Protein AF-A0ABD3VGM1-F1 (afdb_monomer_lite)

Sequence (141 aa):
MVEKQFGLLCHTLGSITRKTARLRDKGDLLSKQLLKYCESETISHSSKVGVVHFAESIAAIQDYRQAEVQRLDAKVVTPLSTYGSKCKEIKNGIKNEMKALSKERKMAGKLDKVRQKTPGDARLIVSLILIYILLICVLTC

Radius of gyration: 39.01 Å; chains: 1; bounding box: 58×53×114 Å

Structure (mmCIF, N/CA/C/O backbone):
data_AF-A0ABD3VGM1-F1
#
_entry.id   AF-A0ABD3VGM1-F1
#
loop_
_atom_site.group_PDB
_atom_site.id
_atom_site.type_symbol
_atom_site.label_atom_id
_atom_site.label_alt_id
_atom_site.label_comp_id
_atom_site.label_asym_id
_atom_site.label_entity_id
_atom_site.label_seq_id
_atom_site.pdbx_PDB_ins_code
_atom_site.Cartn_x
_atom_site.Cartn_y
_atom_site.Cartn_z
_atom_site.occupancy
_atom_site.B_iso_or_equiv
_atom_site.auth_seq_id
_atom_site.auth_comp_id
_atom_site.auth_asym_id
_atom_site.auth_atom_id
_atom_site.pdbx_PDB_model_num
ATOM 1 N N . MET A 1 1 ? -10.617 13.227 19.697 1.00 66.38 1 MET A N 1
ATOM 2 C CA . MET A 1 1 ? -9.662 14.071 18.942 1.00 66.38 1 MET A CA 1
ATOM 3 C C . MET A 1 1 ? -8.627 13.212 18.222 1.00 66.38 1 MET A C 1
ATOM 5 O O . MET A 1 1 ? -8.513 13.342 17.013 1.00 66.38 1 MET A O 1
ATOM 9 N N . VAL A 1 2 ? -7.980 12.270 18.920 1.00 82.81 2 VAL A N 1
ATOM 10 C CA . VAL A 1 2 ? -6.980 11.343 18.349 1.00 82.81 2 VAL A CA 1
ATOM 11 C C . VAL A 1 2 ? -7.529 10.477 17.204 1.00 82.81 2 VAL A C 1
ATOM 13 O O . VAL A 1 2 ? -6.966 10.499 16.118 1.00 82.81 2 VAL A O 1
ATOM 16 N N . GLU A 1 3 ? -8.673 9.804 17.382 1.00 82.38 3 GLU A N 1
ATOM 17 C CA . GLU A 1 3 ? -9.267 8.944 16.334 1.00 82.38 3 GLU A CA 1
ATOM 18 C C . GLU A 1 3 ? -9.557 9.696 15.022 1.00 82.38 3 GLU A C 1
ATOM 20 O O . GLU A 1 3 ? -9.313 9.177 13.935 1.00 82.38 3 GLU A O 1
ATOM 25 N N . LYS A 1 4 ? -10.027 10.949 15.114 1.00 86.50 4 LYS A N 1
ATOM 26 C CA . LYS A 1 4 ? -10.280 11.794 13.935 1.00 86.50 4 LYS A CA 1
ATOM 27 C C . LYS A 1 4 ? -8.982 12.153 13.206 1.00 86.50 4 LYS A C 1
ATOM 29 O O . LYS A 1 4 ? -8.952 12.106 11.981 1.00 86.50 4 LYS A O 1
ATOM 34 N N . GLN A 1 5 ? -7.920 12.476 13.948 1.00 90.00 5 GLN A N 1
ATOM 35 C CA . GLN A 1 5 ? -6.612 12.778 13.359 1.00 90.00 5 GLN A CA 1
ATOM 36 C C . GLN A 1 5 ? -5.996 11.548 12.687 1.00 90.00 5 GLN A C 1
ATOM 38 O O . GLN A 1 5 ? -5.508 11.637 11.566 1.00 90.00 5 GLN A O 1
ATOM 43 N N . PHE A 1 6 ? -6.102 10.376 13.313 1.00 88.75 6 PHE A N 1
ATOM 44 C CA . PHE A 1 6 ? -5.654 9.118 12.712 1.00 88.75 6 PHE A CA 1
ATOM 45 C C . PHE A 1 6 ? -6.440 8.769 11.444 1.00 88.75 6 PHE A C 1
ATOM 47 O O . PHE A 1 6 ? -5.847 8.310 10.470 1.00 88.75 6 PHE A O 1
ATOM 54 N N . GLY A 1 7 ? -7.746 9.051 11.412 1.00 90.62 7 GLY A N 1
ATOM 55 C CA . GLY A 1 7 ? -8.556 8.922 10.199 1.00 90.62 7 GLY A CA 1
ATOM 56 C C . GLY A 1 7 ? -8.059 9.813 9.055 1.00 90.62 7 GLY A C 1
ATOM 57 O O . GLY A 1 7 ? -7.924 9.342 7.926 1.00 90.62 7 GLY A O 1
ATOM 58 N N . LEU A 1 8 ? -7.719 11.074 9.348 1.00 93.25 8 LEU A N 1
ATOM 59 C CA . LEU A 1 8 ? -7.150 11.997 8.361 1.00 93.25 8 LEU A CA 1
ATOM 60 C C . LEU A 1 8 ? -5.778 11.522 7.858 1.00 93.25 8 LEU A C 1
ATOM 62 O O . LEU A 1 8 ? -5.535 11.512 6.653 1.00 93.25 8 LEU A O 1
ATOM 66 N N . LEU A 1 9 ? -4.902 11.073 8.761 1.00 93.69 9 LEU A N 1
ATOM 67 C CA . LEU A 1 9 ? -3.600 10.508 8.398 1.00 93.69 9 LEU A CA 1
ATOM 68 C C . LEU A 1 9 ? -3.755 9.274 7.504 1.00 93.69 9 LEU A C 1
ATOM 70 O O . LEU A 1 9 ? -3.108 9.195 6.462 1.00 93.69 9 LEU A O 1
ATOM 74 N N . CYS A 1 10 ? -4.651 8.349 7.859 1.00 94.94 10 CYS A N 1
ATOM 75 C CA . CYS A 1 10 ? -4.941 7.160 7.060 1.00 94.94 10 CYS A CA 1
ATOM 76 C C . CYS A 1 10 ? -5.432 7.530 5.653 1.00 94.94 10 CYS A C 1
ATOM 78 O O . CYS A 1 10 ? -5.013 6.920 4.668 1.00 94.94 10 CYS A O 1
ATOM 80 N N . HIS A 1 11 ? -6.291 8.548 5.542 1.00 94.62 11 HIS A N 1
ATOM 81 C CA . HIS A 1 11 ? -6.771 9.042 4.256 1.00 94.62 11 HIS A CA 1
ATOM 82 C C . HIS A 1 11 ? -5.630 9.607 3.398 1.00 94.62 11 HIS A C 1
ATOM 84 O O . HIS A 1 11 ? -5.495 9.238 2.227 1.00 94.62 11 HIS A O 1
ATOM 90 N N . THR A 1 12 ? -4.790 10.466 3.980 1.00 97.06 12 THR A N 1
ATOM 91 C CA . THR A 1 12 ? -3.644 11.076 3.295 1.00 97.06 12 THR A CA 1
ATOM 92 C C . THR A 1 12 ? -2.634 10.024 2.849 1.00 97.06 12 THR A C 1
ATOM 94 O O . THR A 1 12 ? -2.231 10.022 1.687 1.00 97.06 12 THR A O 1
ATOM 97 N N . LEU A 1 13 ? -2.280 9.081 3.724 1.00 96.75 13 LEU A N 1
ATOM 98 C CA . LEU A 1 13 ? -1.353 7.994 3.407 1.00 96.75 13 LEU A CA 1
ATOM 99 C C . LEU A 1 13 ? -1.911 7.083 2.313 1.00 96.75 13 LEU A C 1
ATOM 101 O O . LEU A 1 13 ? -1.218 6.817 1.337 1.00 96.75 13 LEU A O 1
ATOM 105 N N . GLY A 1 14 ? -3.190 6.706 2.389 1.00 97.50 14 GLY A N 1
ATOM 106 C CA . GLY A 1 14 ? -3.837 5.956 1.312 1.00 97.50 14 GLY A CA 1
ATOM 107 C C . GLY A 1 14 ? -3.854 6.720 -0.020 1.00 97.50 14 GLY A C 1
ATOM 108 O O . GLY A 1 14 ? -3.731 6.117 -1.085 1.00 97.50 14 GLY A O 1
ATOM 109 N N . SER A 1 15 ? -3.981 8.050 0.013 1.00 97.94 15 SER A N 1
ATOM 110 C CA . SER A 1 15 ? -3.878 8.899 -1.182 1.00 97.94 15 SER A CA 1
ATOM 111 C C . SER A 1 15 ? -2.469 8.877 -1.779 1.00 97.94 15 SER A C 1
ATOM 113 O O . SER A 1 15 ? -2.333 8.710 -2.992 1.00 97.94 15 SER A O 1
ATOM 115 N N . ILE A 1 16 ? -1.432 8.979 -0.941 1.00 97.81 16 ILE A N 1
ATOM 116 C CA . ILE A 1 16 ? -0.028 8.867 -1.357 1.00 97.81 16 ILE A CA 1
ATOM 117 C C . ILE A 1 16 ? 0.219 7.503 -2.004 1.00 9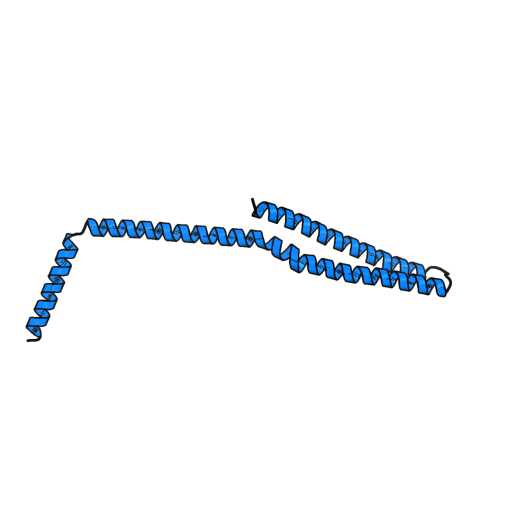7.81 16 ILE A C 1
ATOM 119 O O . ILE A 1 16 ? 0.637 7.464 -3.156 1.00 97.81 16 ILE A O 1
ATOM 123 N N . THR A 1 17 ? -0.145 6.400 -1.341 1.00 98.38 17 THR A N 1
ATOM 124 C CA . THR A 1 17 ? 0.041 5.036 -1.867 1.00 98.38 17 THR A CA 1
ATOM 125 C C . THR A 1 17 ? -0.595 4.859 -3.247 1.00 98.38 17 THR A C 1
ATOM 127 O O . THR A 1 17 ? 0.046 4.359 -4.171 1.00 98.38 17 THR A O 1
ATOM 130 N N . ARG A 1 18 ? -1.836 5.335 -3.439 1.00 98.38 18 ARG A N 1
ATOM 131 C CA . ARG A 1 18 ? -2.510 5.274 -4.749 1.00 98.38 18 ARG A CA 1
ATOM 132 C C . ARG A 1 18 ? -1.831 6.146 -5.806 1.00 98.38 18 ARG A C 1
ATOM 134 O O . ARG A 1 18 ? -1.789 5.757 -6.970 1.00 98.38 18 ARG A O 1
ATOM 141 N N . LYS A 1 19 ? -1.325 7.326 -5.437 1.00 98.44 19 LYS A N 1
ATOM 142 C CA . LYS A 1 19 ? -0.580 8.195 -6.362 1.00 98.44 19 LYS A CA 1
ATOM 143 C C . LYS A 1 19 ? 0.747 7.557 -6.775 1.00 98.44 19 LYS A C 1
ATOM 145 O O . LYS A 1 19 ? 1.058 7.579 -7.962 1.00 98.44 19 LYS A O 1
ATOM 150 N N . THR A 1 20 ? 1.470 6.933 -5.847 1.00 98.31 20 THR A N 1
ATOM 151 C CA . THR A 1 20 ? 2.698 6.181 -6.144 1.00 98.31 20 THR A CA 1
ATOM 152 C C . THR A 1 20 ? 2.416 5.007 -7.084 1.00 98.31 20 THR A C 1
ATOM 154 O O . THR A 1 20 ? 3.130 4.837 -8.069 1.00 98.31 20 THR A O 1
ATOM 157 N N . ALA A 1 21 ? 1.324 4.264 -6.865 1.00 98.62 21 ALA A N 1
ATOM 158 C CA . ALA A 1 21 ? 0.905 3.187 -7.766 1.00 98.62 21 ALA A CA 1
ATOM 159 C C . ALA A 1 21 ? 0.620 3.694 -9.191 1.00 98.62 21 ALA A C 1
ATOM 161 O O . ALA A 1 21 ? 1.110 3.127 -10.160 1.00 98.62 21 ALA A O 1
ATOM 162 N N . ARG A 1 22 ? -0.088 4.822 -9.330 1.00 98.62 22 ARG A N 1
ATOM 163 C CA . ARG A 1 22 ? -0.338 5.439 -10.646 1.00 98.62 22 ARG A CA 1
ATOM 164 C C . ARG A 1 22 ? 0.941 5.931 -11.322 1.00 98.62 22 ARG A C 1
ATOM 166 O O . ARG A 1 22 ? 1.048 5.856 -12.542 1.00 98.62 22 ARG A O 1
ATOM 173 N N . LEU A 1 23 ? 1.897 6.461 -10.554 1.00 98.44 23 LEU A N 1
ATOM 174 C CA . LEU A 1 23 ? 3.199 6.870 -11.084 1.00 98.44 23 LEU A CA 1
ATOM 175 C C . LEU A 1 23 ? 3.965 5.661 -11.632 1.00 98.44 23 LEU A C 1
ATOM 177 O O . LEU A 1 23 ? 4.520 5.748 -12.725 1.00 98.44 23 LEU A O 1
ATOM 181 N N . ARG A 1 24 ? 3.933 4.538 -10.907 1.00 98.50 24 ARG A N 1
ATOM 182 C CA . ARG A 1 24 ? 4.477 3.259 -11.370 1.00 98.50 24 ARG A CA 1
ATOM 183 C C . ARG A 1 24 ? 3.849 2.829 -12.695 1.00 98.50 24 ARG A C 1
ATOM 185 O O . ARG A 1 24 ? 4.578 2.603 -13.653 1.00 98.50 24 ARG A O 1
ATOM 192 N N . ASP A 1 25 ? 2.517 2.825 -12.789 1.00 98.56 25 ASP A N 1
ATOM 193 C CA . ASP A 1 25 ? 1.806 2.440 -14.020 1.00 98.56 25 ASP A CA 1
ATOM 194 C C . ASP A 1 25 ? 2.256 3.268 -15.235 1.00 98.56 25 ASP A C 1
ATOM 196 O O . ASP A 1 25 ? 2.387 2.758 -16.349 1.00 98.56 25 ASP A O 1
ATOM 200 N N . LYS A 1 26 ? 2.496 4.571 -15.031 1.00 98.62 26 LYS A N 1
ATOM 201 C CA . LYS A 1 26 ? 2.989 5.469 -16.083 1.00 98.62 26 LYS A CA 1
ATOM 202 C C . LYS A 1 26 ? 4.443 5.198 -16.453 1.00 98.62 26 LYS A C 1
ATOM 204 O O . LYS A 1 26 ? 4.771 5.284 -17.633 1.00 98.62 26 LYS A O 1
ATOM 209 N N . GLY A 1 27 ? 5.289 4.854 -15.487 1.00 98.38 27 GLY A N 1
ATOM 210 C CA . GLY A 1 27 ? 6.660 4.433 -15.762 1.00 98.38 27 GLY A CA 1
ATOM 211 C C . GLY A 1 27 ? 6.725 3.116 -16.543 1.00 98.38 27 GLY A C 1
ATOM 212 O O . GLY A 1 27 ? 7.492 3.023 -17.497 1.00 98.38 27 GLY A O 1
ATOM 213 N N . ASP A 1 28 ? 5.864 2.147 -16.221 1.00 98.44 28 ASP A N 1
ATOM 214 C CA . ASP A 1 28 ? 5.772 0.874 -16.952 1.00 98.44 28 ASP A CA 1
ATOM 215 C C . ASP A 1 28 ? 5.321 1.101 -18.395 1.00 98.44 28 ASP A C 1
ATOM 217 O O . ASP A 1 28 ? 5.853 0.506 -19.334 1.00 98.44 28 ASP A O 1
ATOM 221 N N . LEU A 1 29 ? 4.342 1.991 -18.587 1.00 98.50 29 LEU A N 1
ATOM 222 C CA . LEU A 1 29 ? 3.898 2.390 -19.917 1.00 98.50 29 LEU A CA 1
ATOM 223 C C . LEU A 1 29 ? 5.031 3.048 -20.713 1.00 98.50 29 LEU A C 1
ATOM 225 O O . LEU A 1 29 ? 5.221 2.700 -21.876 1.00 98.50 29 LEU A O 1
ATOM 229 N N . LEU A 1 30 ? 5.790 3.957 -20.095 1.00 98.31 30 LEU A N 1
ATOM 230 C CA . LEU A 1 30 ? 6.920 4.623 -20.741 1.00 98.31 30 LEU A CA 1
ATOM 231 C C . LEU A 1 30 ? 7.999 3.619 -21.164 1.00 98.31 30 LEU A C 1
ATOM 233 O O . LEU A 1 30 ? 8.445 3.663 -22.307 1.00 98.31 30 LEU A O 1
ATOM 237 N N . SER A 1 31 ? 8.379 2.690 -20.282 1.00 98.19 31 SER A N 1
ATOM 238 C CA . SER A 1 31 ? 9.347 1.633 -20.608 1.00 98.19 31 SER A CA 1
ATOM 239 C C . SER A 1 31 ? 8.890 0.818 -21.827 1.00 98.19 31 SER A C 1
ATOM 241 O O . SER A 1 31 ? 9.629 0.675 -22.800 1.00 98.19 31 SER A O 1
ATOM 243 N N . LYS A 1 32 ? 7.618 0.396 -21.857 1.00 97.50 32 LYS A N 1
ATOM 244 C CA . LYS A 1 32 ? 7.034 -0.326 -23.003 1.00 97.50 32 LYS A CA 1
ATOM 245 C C . LYS A 1 32 ? 7.024 0.499 -24.290 1.00 97.50 32 LYS A C 1
ATOM 247 O O . LYS A 1 32 ? 7.263 -0.040 -25.366 1.00 97.50 32 LYS A O 1
ATOM 252 N N . GLN A 1 33 ? 6.734 1.795 -24.196 1.00 97.25 33 GLN A N 1
ATOM 253 C CA . GLN A 1 33 ? 6.745 2.695 -25.350 1.00 97.25 33 GLN A CA 1
ATOM 254 C C . GLN A 1 33 ? 8.154 2.870 -25.925 1.00 97.25 33 GLN A C 1
ATOM 256 O O . GLN A 1 33 ? 8.298 2.882 -27.145 1.00 97.25 33 GLN A O 1
ATOM 261 N N . LEU A 1 34 ? 9.182 2.952 -25.075 1.00 95.62 34 LEU A N 1
ATOM 262 C CA . LEU A 1 34 ? 10.582 3.027 -25.501 1.00 95.62 34 LEU A CA 1
ATOM 263 C C . LEU A 1 34 ? 11.024 1.754 -26.231 1.00 95.62 34 LEU A C 1
ATOM 265 O O . LEU A 1 34 ? 11.633 1.843 -27.295 1.00 95.62 34 LEU A O 1
ATOM 269 N N . LEU A 1 35 ? 10.659 0.579 -25.710 1.00 94.69 35 LEU A N 1
ATOM 270 C CA . LEU A 1 35 ? 10.943 -0.696 -26.378 1.00 94.69 35 LEU A CA 1
ATOM 271 C C . LEU A 1 35 ? 10.240 -0.786 -27.738 1.00 94.69 35 LEU A C 1
ATOM 273 O O . LEU A 1 35 ? 10.872 -1.111 -28.739 1.00 94.69 35 LEU A O 1
ATOM 277 N N . LYS A 1 36 ? 8.965 -0.389 -27.807 1.00 94.56 36 LYS A N 1
ATOM 278 C CA . LYS A 1 36 ? 8.222 -0.349 -29.073 1.00 94.56 36 LYS A CA 1
ATOM 279 C C . LYS A 1 36 ? 8.848 0.615 -30.088 1.00 94.56 36 LYS A C 1
ATOM 281 O O . LYS A 1 36 ? 8.912 0.297 -31.271 1.00 94.56 36 LYS A O 1
ATOM 286 N N . TYR A 1 37 ? 9.315 1.778 -29.636 1.00 90.06 37 TYR A N 1
ATOM 287 C CA . TYR A 1 37 ? 10.019 2.745 -30.480 1.00 90.06 37 TYR A CA 1
ATOM 288 C C . TYR A 1 37 ? 11.317 2.156 -31.062 1.00 90.06 37 TYR A C 1
ATOM 290 O O . TYR A 1 37 ? 11.595 2.325 -32.247 1.00 90.06 37 TYR A O 1
ATOM 298 N N . CYS A 1 38 ? 12.080 1.397 -30.264 1.00 88.75 38 CYS A N 1
ATOM 299 C CA . CYS A 1 38 ? 13.261 0.667 -30.741 1.00 88.75 38 CYS A CA 1
ATOM 300 C C . CYS A 1 38 ? 12.968 -0.333 -31.861 1.00 88.75 38 CYS A C 1
ATOM 302 O O . CYS A 1 38 ? 13.810 -0.531 -32.745 1.00 88.75 38 CYS A O 1
ATOM 304 N N . GLU A 1 39 ? 11.812 -0.988 -31.793 1.00 86.00 39 GLU A N 1
ATOM 305 C CA . GLU A 1 39 ? 11.381 -1.988 -32.766 1.00 86.00 39 GLU A CA 1
ATOM 306 C C . GLU A 1 39 ? 10.898 -1.348 -34.071 1.00 86.00 39 GLU A C 1
ATOM 308 O O . GLU A 1 39 ? 11.206 -1.864 -35.144 1.00 86.00 39 GLU A O 1
ATOM 313 N N . SER A 1 40 ? 10.171 -0.225 -33.995 1.00 83.38 40 SER A N 1
ATOM 314 C CA . SER A 1 40 ? 9.558 0.410 -35.169 1.00 83.38 40 SER A CA 1
ATOM 315 C C . SER A 1 40 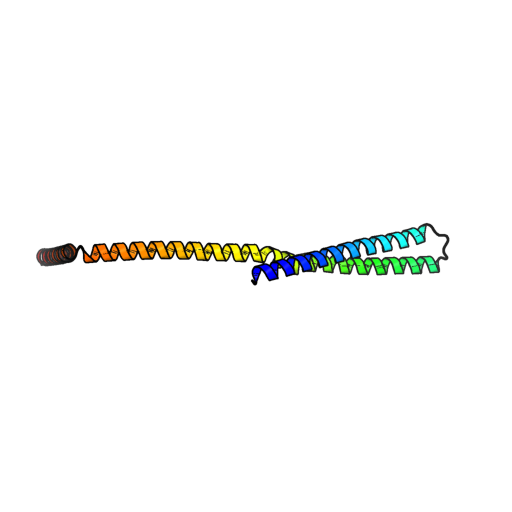? 10.511 1.275 -35.988 1.00 83.38 40 SER A C 1
ATOM 317 O O . SER A 1 40 ? 10.314 1.420 -37.192 1.00 83.38 40 SER A O 1
ATOM 319 N N . GLU A 1 41 ? 11.519 1.875 -35.358 1.00 78.38 41 GLU A N 1
ATOM 320 C CA . GLU A 1 41 ? 12.383 2.850 -36.021 1.00 78.38 41 GLU A CA 1
ATOM 321 C C . GLU A 1 41 ? 13.650 2.230 -36.628 1.00 78.38 41 GLU A C 1
ATOM 323 O O . GLU A 1 41 ? 14.282 1.307 -36.090 1.00 78.38 41 GLU A O 1
ATOM 328 N N . THR A 1 42 ? 14.093 2.817 -37.743 1.00 75.31 42 THR A N 1
ATOM 329 C CA . THR A 1 42 ? 15.355 2.453 -38.410 1.00 75.31 42 THR A CA 1
ATOM 330 C C . THR A 1 42 ? 16.523 3.194 -37.752 1.00 75.31 42 THR A C 1
ATOM 332 O O . THR A 1 42 ? 17.214 3.997 -38.371 1.00 75.31 42 THR A O 1
ATOM 335 N N . ILE A 1 43 ? 16.713 2.969 -36.451 1.00 77.69 43 ILE A N 1
ATOM 336 C CA . ILE A 1 43 ? 17.814 3.543 -35.661 1.00 77.69 43 ILE A CA 1
ATOM 337 C C . ILE A 1 43 ? 19.073 2.684 -35.775 1.00 77.69 43 ILE A C 1
ATOM 339 O O . ILE A 1 43 ? 18.994 1.463 -35.936 1.00 77.69 43 ILE A O 1
ATOM 343 N N . SER A 1 44 ? 20.239 3.325 -35.648 1.00 83.12 44 SER A N 1
ATOM 344 C CA . SER A 1 44 ? 21.528 2.630 -35.615 1.00 83.12 44 SER A CA 1
ATOM 345 C C . SER A 1 44 ? 21.549 1.571 -34.504 1.00 83.12 44 SER A C 1
ATOM 347 O O . SER A 1 44 ? 20.886 1.707 -33.471 1.00 83.12 44 SER A O 1
ATOM 349 N N . HIS A 1 45 ? 22.325 0.505 -34.702 1.00 84.00 45 HIS A N 1
ATOM 350 C CA . HIS A 1 45 ? 22.406 -0.592 -33.737 1.00 84.00 45 HIS A CA 1
ATOM 351 C C . HIS A 1 45 ? 22.830 -0.109 -32.336 1.00 84.00 45 HIS A C 1
ATOM 353 O O . HIS A 1 45 ? 22.221 -0.497 -31.342 1.00 84.00 45 HIS A O 1
ATOM 359 N N . SER A 1 46 ? 23.802 0.805 -32.253 1.00 86.81 46 SER A N 1
ATOM 360 C CA . SER A 1 46 ? 24.253 1.388 -30.983 1.00 86.81 46 SER A CA 1
ATOM 361 C C . SER A 1 46 ? 23.168 2.224 -30.296 1.00 86.81 46 SER A C 1
ATOM 363 O O . SER A 1 46 ? 23.001 2.131 -29.080 1.00 86.81 46 SER A O 1
ATOM 365 N N . SER A 1 47 ? 22.375 2.990 -31.054 1.00 87.25 47 SER A N 1
ATOM 366 C CA . SER A 1 47 ? 21.237 3.736 -30.506 1.00 87.25 47 SER A CA 1
ATOM 367 C C . SER A 1 47 ? 20.127 2.813 -29.999 1.00 87.25 47 SER A C 1
ATOM 369 O O . SER A 1 47 ? 19.542 3.098 -28.956 1.00 87.25 47 SER A O 1
ATOM 371 N N . LYS A 1 48 ? 19.864 1.687 -30.680 1.00 90.44 48 LYS A N 1
ATOM 372 C CA . LYS A 1 48 ? 18.899 0.680 -30.207 1.00 90.44 48 LYS A CA 1
ATOM 373 C C . LYS A 1 48 ? 19.309 0.102 -28.854 1.00 90.44 48 LYS A C 1
ATOM 375 O O . LYS A 1 48 ? 18.491 0.089 -27.941 1.00 90.44 48 LYS A O 1
ATOM 380 N N . VAL A 1 49 ? 20.574 -0.291 -28.698 1.00 92.25 49 VAL A N 1
ATOM 381 C CA . VAL A 1 49 ? 21.099 -0.799 -27.417 1.00 92.25 49 VAL A CA 1
ATOM 382 C C . VAL A 1 49 ? 20.936 0.236 -26.299 1.00 92.25 49 VAL A C 1
ATOM 384 O O . VAL A 1 49 ? 20.461 -0.099 -25.216 1.00 92.25 49 VAL A O 1
ATOM 387 N N . GLY A 1 50 ? 21.262 1.506 -26.565 1.00 94.25 50 GLY A N 1
ATOM 388 C CA . GLY A 1 50 ? 21.125 2.577 -25.573 1.00 94.25 50 GLY A CA 1
ATOM 389 C C . GLY A 1 50 ? 19.682 2.800 -25.108 1.00 94.25 50 GLY A C 1
ATOM 390 O O . GLY A 1 50 ? 19.431 2.942 -23.912 1.00 94.25 50 GLY A O 1
ATOM 391 N N . VAL A 1 51 ? 18.719 2.794 -26.033 1.00 94.56 51 VAL A N 1
ATOM 392 C CA . VAL A 1 51 ? 17.299 2.986 -25.695 1.00 94.56 51 VAL A CA 1
ATOM 393 C C . VAL A 1 51 ? 16.714 1.758 -24.986 1.00 94.56 51 VAL A C 1
ATOM 395 O O . VAL A 1 51 ? 15.929 1.934 -24.055 1.00 94.56 51 VAL A O 1
ATOM 398 N N . VAL A 1 52 ? 17.134 0.538 -25.342 1.00 95.56 52 VAL A N 1
ATOM 399 C CA . VAL A 1 52 ? 16.756 -0.686 -24.609 1.00 95.56 52 VAL A CA 1
ATOM 400 C C . VAL A 1 52 ? 17.238 -0.615 -23.160 1.00 95.56 52 VAL A C 1
ATOM 402 O O . VAL A 1 52 ? 16.422 -0.737 -22.249 1.00 95.56 52 VAL A O 1
ATOM 405 N N . HIS A 1 53 ? 18.514 -0.302 -22.922 1.00 96.75 53 HIS A N 1
ATOM 406 C CA . HIS A 1 53 ? 19.032 -0.142 -21.558 1.00 96.75 53 HIS A CA 1
ATOM 407 C C . HIS A 1 53 ? 18.339 0.979 -20.776 1.00 96.75 53 HIS A C 1
ATOM 409 O O . HIS A 1 53 ? 18.110 0.868 -19.567 1.00 96.75 53 HIS A O 1
ATOM 415 N N . PHE A 1 54 ? 17.975 2.068 -21.454 1.00 96.62 54 PHE A N 1
ATOM 416 C CA . PHE A 1 54 ? 17.205 3.136 -20.830 1.00 96.62 54 PHE A CA 1
ATOM 417 C C . PHE A 1 54 ? 15.808 2.650 -20.417 1.00 96.62 54 PHE A C 1
ATOM 419 O O . PHE A 1 54 ? 15.375 2.903 -19.292 1.00 96.62 54 PHE A O 1
ATOM 426 N N . ALA A 1 55 ? 15.125 1.894 -21.279 1.00 98.00 55 ALA A N 1
ATOM 427 C CA . ALA A 1 55 ? 13.825 1.304 -20.977 1.00 98.00 55 ALA A CA 1
ATOM 428 C C . ALA A 1 55 ? 13.894 0.298 -19.814 1.00 98.00 55 ALA A C 1
ATOM 430 O O . ALA A 1 55 ? 13.024 0.329 -18.939 1.00 98.00 55 ALA A O 1
ATOM 431 N N . GLU A 1 56 ? 14.933 -0.539 -19.768 1.00 97.81 56 GLU A N 1
ATOM 432 C CA . GLU A 1 56 ? 15.212 -1.464 -18.660 1.00 97.81 56 GLU A CA 1
ATOM 433 C C . GLU A 1 56 ? 15.448 -0.718 -17.341 1.00 97.81 56 GLU A C 1
ATOM 435 O O . GLU A 1 56 ? 14.883 -1.078 -16.310 1.00 97.81 56 GLU A O 1
ATOM 440 N N . SER A 1 57 ? 16.213 0.378 -17.368 1.00 98.38 57 SER A N 1
ATOM 441 C CA . SER A 1 57 ? 16.443 1.215 -16.181 1.00 98.38 57 SER A CA 1
ATOM 442 C C . SER A 1 57 ? 15.138 1.821 -15.653 1.00 98.38 57 SER A C 1
ATOM 444 O O . SER A 1 57 ? 14.895 1.840 -14.444 1.00 98.38 57 SER A O 1
ATOM 446 N N . ILE A 1 58 ? 14.258 2.286 -16.548 1.00 98.31 58 ILE A N 1
ATOM 447 C CA . ILE A 1 58 ? 12.929 2.781 -16.165 1.00 98.31 58 ILE A CA 1
ATOM 448 C C . ILE A 1 58 ? 12.068 1.656 -15.578 1.00 98.31 58 ILE A C 1
ATOM 450 O O . ILE A 1 58 ? 11.376 1.902 -14.586 1.00 98.31 58 ILE A O 1
ATOM 454 N N . ALA A 1 59 ? 12.119 0.445 -16.141 1.00 98.38 59 ALA A N 1
ATOM 455 C CA . ALA A 1 59 ? 11.398 -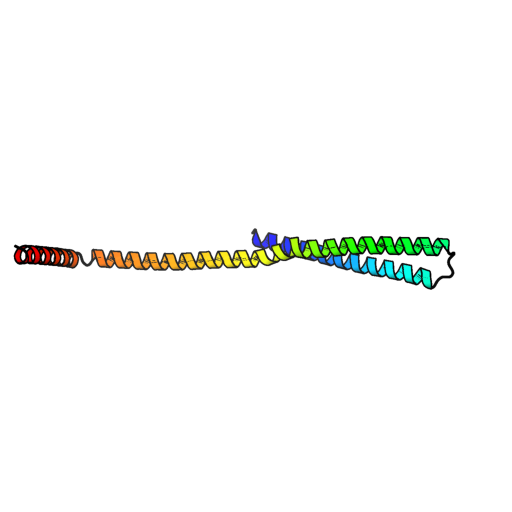0.715 -15.616 1.00 98.38 59 ALA A CA 1
ATOM 456 C C . ALA A 1 59 ? 11.870 -1.074 -14.197 1.00 98.38 59 ALA A C 1
ATOM 458 O O . ALA A 1 59 ? 11.049 -1.166 -13.289 1.00 98.38 59 ALA A O 1
ATOM 459 N N . ALA A 1 60 ? 13.185 -1.125 -13.961 1.00 98.56 60 ALA A N 1
ATOM 460 C CA . ALA A 1 60 ? 13.743 -1.397 -12.635 1.00 98.56 60 ALA A CA 1
ATOM 461 C C . ALA A 1 60 ? 13.276 -0.374 -11.580 1.00 98.56 60 ALA A C 1
ATOM 463 O O . ALA A 1 60 ? 12.918 -0.733 -10.458 1.00 98.56 60 ALA A O 1
ATOM 464 N N . ILE A 1 61 ? 13.197 0.915 -11.938 1.00 98.56 61 ILE A N 1
ATOM 465 C CA . ILE A 1 61 ? 12.627 1.949 -11.056 1.00 98.56 61 ILE A CA 1
ATOM 466 C C . ILE A 1 61 ? 11.160 1.644 -10.709 1.00 98.56 61 ILE A C 1
ATOM 468 O O . ILE A 1 61 ? 10.719 1.927 -9.591 1.00 98.56 61 ILE A O 1
ATOM 472 N N . GLN A 1 62 ? 10.386 1.089 -11.643 1.00 98.56 62 GLN A N 1
ATOM 473 C CA . GLN A 1 62 ? 8.987 0.747 -11.392 1.00 98.56 62 GLN A CA 1
ATOM 474 C C . GLN A 1 62 ? 8.850 -0.481 -10.494 1.00 98.56 62 GLN A C 1
ATOM 476 O O . GLN A 1 62 ? 7.980 -0.476 -9.624 1.00 98.56 62 GLN A O 1
ATOM 481 N N . ASP A 1 63 ? 9.747 -1.459 -10.600 1.00 98.50 63 ASP A N 1
ATOM 482 C CA . ASP A 1 63 ? 9.794 -2.594 -9.674 1.00 98.50 63 ASP A CA 1
ATOM 483 C C . ASP A 1 63 ? 10.043 -2.129 -8.230 1.00 98.50 63 ASP A C 1
ATOM 485 O O . ASP A 1 63 ? 9.342 -2.541 -7.299 1.00 98.50 63 ASP A O 1
ATOM 489 N N . TYR A 1 64 ? 10.960 -1.172 -8.029 1.00 98.44 64 TYR A N 1
ATOM 490 C CA . TYR A 1 64 ? 11.161 -0.555 -6.713 1.00 98.44 64 TYR A CA 1
ATOM 491 C C . TYR A 1 64 ? 9.912 0.180 -6.213 1.00 98.44 64 TYR A C 1
ATOM 493 O O . TYR A 1 64 ? 9.557 0.064 -5.037 1.00 98.44 64 TYR A O 1
ATOM 501 N N . ARG A 1 65 ? 9.206 0.903 -7.091 1.00 98.31 65 ARG A N 1
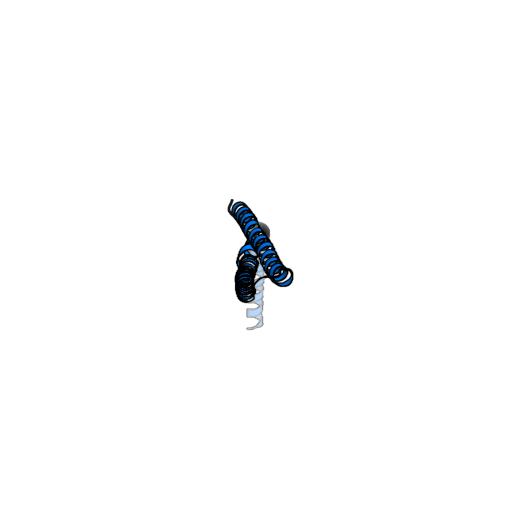ATOM 502 C CA . ARG A 1 65 ? 7.937 1.561 -6.731 1.00 98.31 65 ARG A CA 1
ATOM 503 C C . ARG A 1 65 ? 6.836 0.559 -6.413 1.00 98.31 65 ARG A C 1
ATOM 505 O O . ARG A 1 65 ? 6.028 0.819 -5.527 1.00 98.31 65 ARG A O 1
ATOM 512 N N . GLN A 1 66 ? 6.797 -0.588 -7.084 1.00 98.50 66 GLN A N 1
ATOM 513 C CA . GLN A 1 66 ? 5.854 -1.654 -6.764 1.00 98.50 66 GLN A CA 1
ATOM 514 C C . GLN A 1 66 ? 6.097 -2.188 -5.347 1.00 98.50 66 GLN A C 1
ATOM 516 O O . GLN A 1 66 ? 5.150 -2.309 -4.564 1.00 98.50 66 GLN A O 1
ATOM 521 N N . ALA A 1 67 ? 7.360 -2.430 -4.986 1.00 98.56 67 ALA A N 1
ATOM 522 C CA . ALA A 1 67 ? 7.733 -2.819 -3.629 1.00 98.56 67 ALA A CA 1
ATOM 523 C C . ALA A 1 67 ? 7.381 -1.728 -2.600 1.00 98.56 67 ALA A C 1
ATOM 525 O O . ALA A 1 67 ? 6.875 -2.028 -1.516 1.00 98.56 67 ALA A O 1
ATOM 526 N N . GLU A 1 68 ? 7.593 -0.453 -2.938 1.00 98.19 68 GLU A N 1
ATOM 527 C CA . GLU A 1 68 ? 7.197 0.683 -2.102 1.00 98.19 68 GLU A CA 1
ATOM 528 C C . GLU A 1 68 ? 5.682 0.707 -1.856 1.00 98.19 68 GLU A C 1
ATOM 530 O O . GLU A 1 68 ? 5.255 0.796 -0.705 1.00 98.19 68 GLU A O 1
ATOM 535 N N . VAL A 1 69 ? 4.868 0.573 -2.908 1.00 98.69 69 VAL A N 1
ATOM 536 C CA . VAL A 1 69 ? 3.398 0.554 -2.822 1.00 98.69 69 VAL A CA 1
ATOM 537 C C . VAL A 1 69 ? 2.920 -0.588 -1.933 1.00 98.69 69 VAL A C 1
ATOM 539 O O . VAL A 1 69 ? 2.134 -0.353 -1.015 1.00 98.69 69 VAL A O 1
ATOM 542 N N . GLN A 1 70 ? 3.427 -1.804 -2.152 1.00 98.44 70 GLN A N 1
ATOM 543 C CA . GLN A 1 70 ? 3.084 -2.970 -1.333 1.00 98.44 70 GLN A CA 1
ATOM 544 C C . GLN A 1 70 ? 3.461 -2.759 0.134 1.00 98.44 70 GLN A C 1
ATOM 546 O O . GLN A 1 70 ? 2.686 -3.081 1.037 1.00 98.44 70 GLN A O 1
ATOM 551 N N . ARG A 1 71 ? 4.637 -2.177 0.394 1.00 98.38 71 ARG A N 1
ATOM 552 C CA . ARG A 1 71 ? 5.098 -1.912 1.758 1.00 98.38 71 ARG A CA 1
ATOM 553 C C . ARG A 1 71 ? 4.270 -0.829 2.437 1.00 98.38 71 ARG A C 1
ATOM 555 O O . ARG A 1 71 ? 3.910 -1.001 3.599 1.00 98.38 71 ARG A O 1
ATOM 562 N N . LEU A 1 72 ? 3.955 0.262 1.740 1.00 97.88 72 LEU A N 1
ATOM 563 C CA . LEU A 1 72 ? 3.084 1.319 2.255 1.00 97.88 72 LEU A CA 1
ATOM 564 C C . LEU A 1 72 ? 1.700 0.766 2.598 1.00 97.88 72 LEU A C 1
ATOM 566 O O . LEU A 1 72 ? 1.173 1.050 3.673 1.00 97.88 72 LEU A O 1
ATOM 570 N N . ASP A 1 73 ? 1.129 -0.059 1.727 1.00 97.12 73 ASP A N 1
ATOM 571 C CA . ASP A 1 73 ? -0.192 -0.630 1.958 1.00 97.12 73 ASP A CA 1
ATOM 572 C C . ASP A 1 73 ? -0.206 -1.593 3.158 1.00 97.12 73 ASP A C 1
ATOM 574 O O . ASP A 1 73 ? -0.989 -1.426 4.099 1.00 97.12 73 ASP A O 1
ATOM 578 N N . ALA A 1 74 ? 0.737 -2.539 3.192 1.00 97.56 74 ALA A N 1
ATOM 579 C CA . ALA A 1 74 ? 0.794 -3.572 4.222 1.00 97.56 74 ALA A CA 1
ATOM 580 C C . ALA A 1 74 ? 1.259 -3.053 5.591 1.00 97.56 74 ALA A C 1
ATOM 582 O O . ALA A 1 74 ? 0.780 -3.514 6.628 1.00 97.56 74 ALA A O 1
ATOM 583 N N . LYS A 1 75 ? 2.225 -2.126 5.624 1.00 96.88 75 LYS A N 1
ATOM 584 C CA . LYS A 1 75 ? 2.868 -1.683 6.875 1.00 96.88 75 LYS A CA 1
ATOM 585 C C . LYS A 1 75 ? 2.335 -0.364 7.410 1.00 96.88 75 LYS A C 1
ATOM 587 O O . LYS A 1 75 ? 2.573 -0.072 8.577 1.00 96.88 75 LYS A O 1
ATOM 592 N N . VAL A 1 76 ? 1.625 0.418 6.599 1.00 95.06 76 VAL A N 1
ATOM 593 C CA . VAL A 1 76 ? 1.170 1.754 7.000 1.00 95.06 76 VAL A CA 1
ATOM 594 C C . VAL A 1 76 ? -0.342 1.888 6.875 1.00 95.06 76 VAL A C 1
ATOM 596 O O . VAL A 1 76 ? -1.016 2.101 7.883 1.00 95.06 76 VAL A O 1
ATOM 599 N N . VAL A 1 77 ? -0.897 1.725 5.671 1.00 95.88 77 VAL A N 1
ATOM 600 C CA . VAL A 1 77 ? -2.330 1.962 5.423 1.00 95.88 77 VAL A CA 1
ATOM 601 C C . VAL A 1 77 ? -3.193 0.937 6.155 1.00 95.88 77 VAL A C 1
ATOM 603 O O . VAL A 1 77 ? -4.103 1.317 6.893 1.00 95.88 77 VAL A O 1
ATOM 606 N N . THR A 1 78 ? -2.878 -0.353 6.018 1.00 95.12 78 THR A N 1
ATOM 607 C CA . THR A 1 78 ? -3.654 -1.431 6.644 1.00 95.12 78 THR A CA 1
ATOM 608 C C . THR A 1 78 ? -3.702 -1.288 8.173 1.00 95.12 78 THR A C 1
ATOM 610 O O . THR A 1 78 ? -4.809 -1.203 8.714 1.00 95.12 78 THR A O 1
ATOM 613 N N . PRO A 1 79 ? -2.574 -1.146 8.902 1.00 93.88 79 PRO A N 1
ATOM 614 C CA . PRO A 1 79 ? -2.612 -0.958 10.352 1.00 93.88 79 PRO A CA 1
ATOM 615 C C . PRO A 1 79 ? -3.420 0.267 10.791 1.00 93.88 79 PRO A C 1
ATOM 617 O O . PRO A 1 79 ? -4.262 0.144 11.685 1.00 93.88 79 PRO A O 1
ATOM 620 N N . LEU A 1 80 ? -3.231 1.424 10.142 1.00 92.44 80 LEU A N 1
ATOM 621 C CA . LEU A 1 80 ? -3.975 2.642 10.481 1.00 92.44 80 LEU A CA 1
ATOM 622 C C . LEU A 1 80 ? -5.479 2.489 10.230 1.00 92.44 80 LEU A C 1
ATOM 624 O O . LEU A 1 80 ? -6.279 2.945 11.047 1.00 92.44 80 LEU A O 1
ATOM 628 N N . SER A 1 81 ? -5.874 1.815 9.147 1.00 91.44 81 SER A N 1
ATOM 629 C CA . SER A 1 81 ? -7.289 1.605 8.818 1.00 91.44 81 SER A CA 1
ATOM 630 C C . SER A 1 81 ? -8.019 0.755 9.867 1.00 91.44 81 SER A C 1
ATOM 632 O O . SER A 1 81 ? -9.181 1.011 10.178 1.00 91.44 81 SER A O 1
ATOM 634 N N . THR A 1 82 ? -7.322 -0.205 10.486 1.00 91.19 82 THR A N 1
ATOM 635 C CA . THR A 1 82 ? -7.896 -1.076 11.527 1.00 91.19 82 THR A CA 1
ATOM 636 C C . THR A 1 82 ? -7.972 -0.420 12.906 1.00 91.19 82 THR A C 1
ATOM 638 O O . THR A 1 82 ? -8.731 -0.875 13.765 1.00 91.19 82 THR A O 1
ATOM 641 N N . TYR A 1 83 ? -7.214 0.657 13.132 1.00 89.75 83 TYR A N 1
ATOM 642 C CA . TYR A 1 83 ? -7.105 1.312 14.436 1.00 89.75 83 TYR A CA 1
ATOM 643 C C . TYR A 1 83 ? -8.466 1.785 14.967 1.00 89.75 83 TYR A C 1
ATOM 645 O O . TYR A 1 83 ? -8.807 1.520 16.118 1.00 89.75 83 TYR A O 1
ATOM 653 N N . GLY A 1 84 ? -9.287 2.408 14.113 1.00 87.00 84 GLY A N 1
ATOM 654 C CA . GLY A 1 84 ? -10.613 2.895 14.508 1.00 87.00 84 GLY A CA 1
ATOM 655 C C . GLY A 1 84 ? -11.543 1.780 15.001 1.00 87.00 84 GLY A C 1
ATOM 656 O O . GLY A 1 84 ? -12.238 1.948 16.006 1.00 87.00 84 GLY A O 1
ATOM 657 N N . SER A 1 85 ? -11.514 0.617 14.346 1.00 89.25 85 SER A N 1
ATOM 658 C CA . SER A 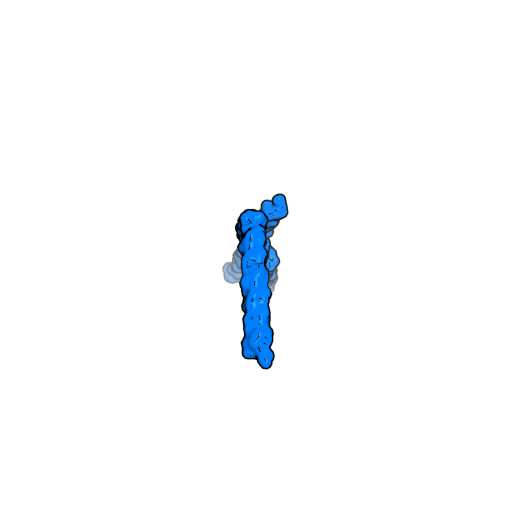1 85 ? -12.291 -0.557 14.761 1.00 89.25 85 SER A CA 1
ATOM 659 C C . SER A 1 85 ? -11.834 -1.081 16.121 1.00 89.25 85 SER A C 1
ATOM 661 O O . SER A 1 85 ? -12.675 -1.321 16.986 1.00 89.25 85 SER A O 1
ATOM 663 N N . LYS A 1 86 ? -10.516 -1.161 16.350 1.00 90.19 86 LYS A N 1
ATOM 664 C CA . LYS A 1 86 ? -9.945 -1.577 17.641 1.00 90.19 86 LYS A CA 1
ATOM 665 C C . LYS A 1 86 ? -10.327 -0.623 18.774 1.00 90.19 86 LYS A C 1
ATOM 667 O O . LYS A 1 86 ? -10.750 -1.066 19.837 1.00 90.19 86 LYS A O 1
ATOM 672 N N . CYS A 1 87 ? -10.251 0.690 18.551 1.00 89.94 87 CYS A N 1
ATOM 673 C CA . CYS A 1 87 ? -10.684 1.678 19.545 1.00 89.94 87 CYS A CA 1
ATOM 674 C C . CYS A 1 87 ? -12.168 1.520 19.900 1.00 89.94 87 CYS A C 1
ATOM 676 O O . CYS A 1 87 ? -12.541 1.558 21.075 1.00 89.94 87 CYS A O 1
ATOM 678 N N . LYS A 1 88 ? -13.021 1.299 18.892 1.00 90.94 88 LYS A N 1
ATOM 679 C CA . LYS A 1 88 ? -14.456 1.071 19.093 1.00 90.94 88 LYS A CA 1
ATOM 680 C C . LYS A 1 88 ? -14.724 -0.202 19.898 1.00 90.94 88 LYS A C 1
ATOM 682 O O . LYS A 1 88 ? -15.577 -0.185 20.785 1.00 90.94 88 LYS A O 1
ATOM 687 N N . GLU A 1 89 ? -14.005 -1.278 19.603 1.00 94.31 89 GLU A N 1
ATOM 688 C CA . GLU A 1 89 ? -14.092 -2.550 20.320 1.00 94.31 89 GLU A CA 1
ATOM 689 C C . GLU A 1 89 ? -13.726 -2.387 21.800 1.00 94.31 89 GLU A C 1
ATOM 691 O O . GLU A 1 89 ? -14.543 -2.700 22.666 1.00 94.31 89 GLU A O 1
ATOM 696 N N . ILE A 1 90 ? -12.574 -1.777 22.092 1.00 93.19 90 ILE A N 1
ATOM 697 C CA . ILE A 1 90 ? -12.118 -1.506 23.465 1.00 93.19 90 ILE A CA 1
ATOM 698 C C . ILE A 1 90 ? -13.143 -0.647 24.218 1.00 93.19 90 ILE A C 1
ATOM 700 O O . ILE A 1 90 ? -13.533 -0.966 25.342 1.00 93.19 90 ILE A O 1
ATOM 704 N N . LYS A 1 91 ? -13.649 0.421 23.589 1.00 94.19 91 LYS A N 1
ATOM 705 C CA . LYS A 1 91 ? -14.658 1.303 24.195 1.00 94.19 91 LYS A CA 1
ATOM 706 C C . LYS A 1 91 ? -15.952 0.559 24.534 1.00 94.19 91 LYS A C 1
ATOM 708 O O . LYS A 1 91 ? -16.565 0.824 25.571 1.00 94.19 91 LYS A O 1
ATOM 713 N N . ASN A 1 92 ? -16.379 -0.360 23.671 1.00 95.69 92 ASN A N 1
ATOM 714 C CA . ASN A 1 92 ? -17.545 -1.199 23.923 1.00 95.69 92 ASN A CA 1
ATOM 715 C C . ASN A 1 92 ? -17.290 -2.202 25.057 1.00 95.69 92 ASN A C 1
ATOM 717 O O . ASN A 1 92 ? -18.175 -2.376 25.894 1.00 95.69 92 ASN A O 1
ATOM 721 N N . GLY A 1 93 ? -16.092 -2.793 25.121 1.00 96.19 93 GLY A N 1
ATOM 722 C CA . GLY A 1 93 ? -15.656 -3.660 26.221 1.00 96.19 93 GLY A CA 1
ATOM 723 C C . GLY A 1 93 ? -15.769 -2.960 27.575 1.00 96.19 93 GLY A C 1
ATOM 724 O O . GLY A 1 93 ? -16.535 -3.402 28.431 1.00 96.19 93 GLY A O 1
ATOM 725 N N . ILE A 1 94 ? -15.150 -1.782 27.709 1.00 96.19 94 ILE A N 1
ATOM 726 C CA . ILE A 1 94 ? -15.214 -0.961 28.932 1.00 96.19 94 ILE A CA 1
ATOM 727 C C . ILE A 1 94 ? -16.668 -0.639 29.303 1.00 96.19 94 ILE A C 1
ATOM 729 O O . ILE A 1 94 ? -17.075 -0.744 30.460 1.00 96.19 94 ILE A O 1
ATOM 733 N N . LYS A 1 95 ? -17.500 -0.260 28.324 1.00 96.94 95 LYS A N 1
ATOM 734 C CA . LYS A 1 95 ? -18.916 0.047 28.576 1.00 96.94 95 LYS A CA 1
ATOM 735 C C . LYS A 1 95 ? -19.685 -1.168 29.102 1.00 96.94 95 LYS A C 1
ATOM 737 O O . LYS A 1 95 ? -20.589 -1.004 29.923 1.00 96.94 95 LYS A O 1
ATOM 742 N N . ASN A 1 96 ? -19.369 -2.365 28.619 1.00 96.56 96 ASN A N 1
ATOM 743 C CA . ASN A 1 96 ? -20.006 -3.599 29.063 1.00 96.56 96 ASN A CA 1
ATOM 744 C C . ASN A 1 96 ? -19.552 -3.989 30.475 1.00 96.56 96 ASN A C 1
ATOM 746 O O . ASN A 1 96 ? -20.409 -4.289 31.307 1.00 96.56 96 ASN A O 1
ATOM 750 N N . GLU A 1 97 ? -18.260 -3.880 30.782 1.00 95.75 97 GLU A N 1
ATOM 751 C CA . GLU A 1 97 ? -17.725 -4.092 32.135 1.00 95.75 97 GLU A CA 1
ATOM 752 C C . GLU A 1 97 ? -18.331 -3.115 33.147 1.00 95.75 97 GLU A C 1
ATOM 754 O O . GLU A 1 97 ? -18.812 -3.523 34.202 1.00 95.75 97 GLU A O 1
ATOM 759 N N . MET A 1 98 ? -18.433 -1.829 32.799 1.00 95.12 98 MET A N 1
ATOM 760 C CA . MET A 1 98 ? -19.078 -0.829 33.658 1.00 95.12 98 MET A CA 1
ATOM 761 C C . MET A 1 98 ? -20.550 -1.154 33.934 1.00 95.12 98 MET A C 1
ATOM 763 O O . MET A 1 98 ? -21.048 -0.940 35.043 1.00 95.12 98 MET A O 1
ATOM 767 N N . LYS A 1 99 ? -21.271 -1.700 32.947 1.00 96.12 99 LYS A N 1
ATOM 768 C CA . LYS A 1 99 ? -22.648 -2.174 33.149 1.00 96.12 99 LYS A CA 1
ATOM 769 C C . LYS A 1 99 ? -22.702 -3.393 34.068 1.00 96.12 99 LYS A C 1
ATOM 771 O O . LYS A 1 99 ? -23.635 -3.477 34.867 1.00 96.12 99 LYS A O 1
ATOM 776 N N . ALA A 1 100 ? -21.754 -4.322 33.958 1.00 95.31 100 ALA A N 1
ATOM 777 C CA . ALA A 1 100 ? -21.666 -5.482 34.842 1.00 95.31 100 ALA A CA 1
ATOM 778 C C . ALA A 1 100 ? -21.405 -5.042 36.293 1.00 95.31 100 ALA A C 1
ATOM 780 O O . ALA A 1 100 ? -22.210 -5.348 37.172 1.00 95.31 100 ALA A O 1
ATOM 781 N N . LEU A 1 101 ? -20.403 -4.185 36.509 1.00 95.12 101 LEU A N 1
ATOM 782 C CA . LEU A 1 101 ? -20.077 -3.611 37.820 1.00 95.12 101 LEU A CA 1
ATOM 783 C C . LEU A 1 101 ? -21.244 -2.816 38.423 1.00 95.12 101 LEU A C 1
ATOM 785 O O . LEU A 1 101 ? -21.531 -2.906 39.616 1.00 95.12 101 LEU A O 1
ATOM 789 N N . SER A 1 102 ? -21.977 -2.058 37.602 1.00 94.62 102 SER A N 1
ATOM 790 C CA . SER A 1 102 ? -23.196 -1.362 38.033 1.00 94.62 102 SER A CA 1
ATOM 791 C C . SER A 1 102 ? -24.268 -2.327 38.553 1.00 94.62 102 SER A C 1
ATOM 793 O O . SER A 1 102 ? -24.932 -2.032 39.551 1.00 94.62 102 SER A O 1
ATOM 795 N N . LYS A 1 103 ? -24.456 -3.472 37.885 1.00 95.00 103 LYS A N 1
ATOM 796 C CA . LYS A 1 103 ? -2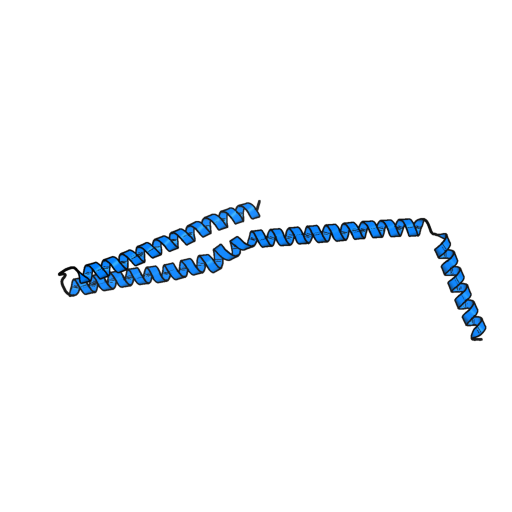5.418 -4.496 38.307 1.00 95.00 103 LYS A CA 1
ATOM 797 C C . LYS A 1 103 ? -24.974 -5.162 39.603 1.00 95.00 103 LYS A C 1
ATOM 799 O O . LYS A 1 103 ? -25.790 -5.251 40.516 1.00 95.00 103 LYS A O 1
ATOM 804 N N . GLU A 1 104 ? -23.707 -5.552 39.714 1.00 93.00 104 GLU A N 1
ATOM 805 C CA . GLU A 1 104 ? -23.156 -6.129 40.946 1.00 93.00 104 GLU A CA 1
ATOM 806 C C . GLU A 1 104 ? -23.310 -5.181 42.130 1.00 93.00 104 GLU A C 1
ATOM 808 O O . GLU A 1 104 ? -23.859 -5.572 43.157 1.00 93.00 104 GLU A O 1
ATOM 813 N N . ARG A 1 105 ? -22.954 -3.901 41.967 1.00 90.94 105 ARG A N 1
ATOM 814 C CA . ARG A 1 105 ? -23.121 -2.895 43.025 1.00 90.94 105 ARG A CA 1
ATOM 815 C C . ARG A 1 105 ? -24.582 -2.760 43.467 1.00 90.94 105 ARG A C 1
ATOM 817 O O . ARG A 1 105 ? -24.858 -2.616 44.656 1.00 90.94 105 ARG A O 1
ATOM 824 N N . LYS A 1 106 ? -25.537 -2.832 42.531 1.00 93.06 106 LYS A N 1
ATOM 825 C CA . LYS A 1 106 ? -26.974 -2.827 42.859 1.00 93.06 106 LYS A CA 1
ATOM 826 C C . LYS A 1 106 ? -27.394 -4.081 43.623 1.00 93.06 106 LYS A C 1
ATOM 828 O O . LYS A 1 106 ? -28.209 -3.967 44.534 1.00 93.06 106 LYS A O 1
ATOM 833 N N . MET A 1 107 ? -26.877 -5.254 43.260 1.00 89.25 107 MET A N 1
ATOM 834 C CA . MET A 1 107 ? -27.177 -6.500 43.971 1.00 89.25 107 MET A CA 1
ATOM 835 C C . MET A 1 107 ? -26.560 -6.512 45.373 1.00 89.25 107 MET A C 1
ATOM 837 O O . MET A 1 107 ? -27.262 -6.846 46.322 1.00 89.25 107 MET A O 1
ATOM 841 N N . ALA A 1 108 ? -25.318 -6.046 45.528 1.00 88.31 108 ALA A N 1
ATOM 842 C CA . ALA A 1 108 ? -24.667 -5.881 46.827 1.00 88.31 108 ALA A CA 1
ATOM 843 C C . ALA A 1 108 ? -25.471 -4.946 47.745 1.00 88.31 108 ALA A C 1
ATOM 845 O O . ALA A 1 108 ? -25.834 -5.323 48.854 1.00 88.31 108 ALA A O 1
ATOM 846 N N . GLY A 1 109 ? -25.890 -3.779 47.241 1.00 87.44 109 GLY A N 1
ATOM 847 C CA . GLY A 1 109 ? -26.727 -2.860 48.019 1.00 87.44 109 GLY A CA 1
ATOM 848 C C . GLY A 1 109 ? -28.109 -3.425 48.380 1.00 87.44 109 GLY A C 1
ATOM 849 O O . GLY A 1 109 ? -28.681 -3.052 49.404 1.00 87.44 109 GLY A O 1
ATOM 850 N N . LYS A 1 110 ? -28.675 -4.330 47.567 1.00 87.88 110 LYS A N 1
ATOM 851 C CA . LYS A 1 110 ? -29.898 -5.065 47.937 1.00 87.88 110 LYS A CA 1
ATOM 852 C C . LYS A 1 110 ? -29.621 -6.081 49.045 1.00 87.88 110 LYS A C 1
ATOM 854 O O . LYS A 1 110 ? -30.415 -6.159 49.978 1.00 87.88 110 LYS A O 1
ATOM 859 N N . LEU A 1 111 ? -28.512 -6.817 48.958 1.00 83.88 111 LEU A N 1
ATOM 860 C CA . LEU A 1 111 ? -28.102 -7.792 49.967 1.00 83.88 111 LEU A CA 1
ATOM 861 C C . LEU A 1 111 ? -27.880 -7.127 51.332 1.00 83.88 111 LEU A C 1
ATOM 863 O O . LEU A 1 111 ? -28.379 -7.632 52.335 1.00 83.88 111 LEU A O 1
ATOM 867 N N . ASP A 1 112 ? -27.228 -5.964 51.366 1.00 83.44 112 ASP A N 1
ATOM 868 C CA . ASP A 1 112 ? -27.004 -5.208 52.605 1.00 83.44 112 ASP A CA 1
ATOM 869 C C . ASP A 1 112 ? -28.316 -4.753 53.252 1.00 83.44 112 ASP A C 1
ATOM 871 O O . ASP A 1 112 ? -28.498 -4.885 54.463 1.00 83.44 112 ASP A O 1
ATOM 875 N N . LYS A 1 113 ? -29.282 -4.287 52.449 1.00 83.88 113 LYS A N 1
ATOM 876 C CA . LYS A 1 113 ? -30.615 -3.914 52.951 1.00 83.88 113 LYS A CA 1
ATOM 877 C C . LYS A 1 113 ? -31.379 -5.104 53.525 1.00 83.88 113 LYS A C 1
ATOM 879 O O . LYS A 1 113 ? -32.089 -4.935 54.512 1.00 83.88 113 LYS A O 1
ATOM 884 N N . VAL A 1 114 ? -31.265 -6.284 52.913 1.00 80.88 114 VAL A N 1
ATOM 885 C CA . VAL A 1 114 ? -31.874 -7.513 53.445 1.00 80.88 114 VAL A CA 1
ATOM 886 C C . VAL A 1 114 ? -31.195 -7.905 54.757 1.00 80.88 114 VAL A C 1
ATOM 888 O O . VAL A 1 114 ? -31.884 -8.091 55.752 1.00 80.88 114 VAL A O 1
ATOM 891 N N . ARG A 1 115 ? -29.855 -7.916 54.809 1.00 71.94 115 ARG A N 1
ATOM 892 C CA . ARG A 1 115 ? -29.098 -8.194 56.042 1.00 71.94 115 ARG A CA 1
ATOM 893 C C . ARG A 1 115 ? -29.479 -7.264 57.197 1.00 71.94 115 ARG A C 1
ATOM 895 O O . ARG A 1 115 ? -29.656 -7.737 58.312 1.00 71.94 115 ARG A O 1
ATOM 902 N N . GLN A 1 116 ? -29.648 -5.964 56.943 1.00 73.00 116 GLN A N 1
ATOM 903 C CA . GLN A 1 116 ? -30.050 -5.002 57.978 1.00 73.00 116 GLN A CA 1
ATOM 904 C C . GLN A 1 116 ? -31.496 -5.179 58.455 1.00 73.00 116 GLN A C 1
ATOM 906 O O . GLN A 1 116 ? -31.786 -4.922 59.620 1.00 73.00 116 GLN A O 1
ATOM 911 N N . LYS A 1 117 ? -32.411 -5.604 57.576 1.00 72.19 117 LYS A N 1
ATOM 912 C CA . LYS A 1 117 ? -33.820 -5.840 57.932 1.00 72.19 117 LYS A CA 1
ATOM 913 C C . LYS A 1 117 ? -34.050 -7.162 58.657 1.00 72.19 117 LYS A C 1
ATOM 915 O O . LYS A 1 117 ? -35.068 -7.295 59.329 1.00 72.19 117 LYS A O 1
ATOM 920 N N . THR A 1 118 ? -33.106 -8.096 58.568 1.00 61.69 118 THR A N 1
ATOM 921 C CA . THR A 1 118 ? -33.219 -9.429 59.166 1.00 61.69 118 THR A CA 1
ATOM 922 C C . THR A 1 118 ? -32.144 -9.691 60.241 1.00 61.69 118 THR A C 1
ATOM 924 O O . THR A 1 118 ? -31.340 -10.611 60.100 1.00 61.69 118 THR A O 1
ATOM 927 N N . PRO A 1 119 ? -32.095 -8.921 61.350 1.00 58.59 119 PRO A N 1
ATOM 928 C CA . PRO A 1 119 ? -31.177 -9.202 62.457 1.00 58.59 119 PRO A CA 1
ATOM 929 C C . PRO A 1 119 ? -31.635 -10.388 63.332 1.00 58.59 119 PRO A C 1
ATOM 931 O O . PRO A 1 119 ? -30.829 -10.956 64.069 1.00 58.59 119 PRO A O 1
ATOM 934 N N . GLY A 1 120 ? -32.921 -10.762 63.262 1.00 59.69 120 GLY A N 1
ATOM 935 C CA . GLY A 1 120 ? -33.526 -11.848 64.047 1.00 59.69 120 GLY A CA 1
ATOM 936 C C . GLY A 1 120 ? -33.140 -13.251 63.572 1.00 59.69 120 GLY A C 1
ATOM 937 O O . GLY A 1 120 ? -32.796 -14.093 64.400 1.00 59.69 120 GLY A O 1
ATOM 938 N N . ASP A 1 121 ? -33.092 -13.482 62.256 1.00 61.25 121 ASP A N 1
ATOM 939 C CA . ASP A 1 121 ? -32.732 -14.797 61.702 1.00 61.25 121 ASP A CA 1
ATOM 940 C C . ASP A 1 121 ? -31.272 -15.147 61.988 1.00 61.25 121 ASP A C 1
ATOM 942 O O . ASP A 1 121 ? -30.960 -16.302 62.245 1.00 61.25 121 ASP A O 1
ATOM 946 N N . ALA A 1 122 ? -30.376 -14.158 62.053 1.00 63.16 122 ALA A N 1
ATOM 947 C CA . ALA A 1 122 ? -28.994 -14.388 62.469 1.00 63.16 122 ALA A CA 1
ATOM 948 C C . ALA A 1 122 ? -28.909 -14.927 63.909 1.00 63.16 122 ALA A C 1
ATOM 950 O O . ALA A 1 122 ? -28.132 -15.841 64.173 1.00 63.16 122 ALA A O 1
ATOM 951 N N . ARG A 1 123 ? -29.733 -14.413 64.836 1.00 64.12 123 ARG A N 1
ATOM 952 C CA . ARG A 1 123 ? -29.799 -14.934 66.211 1.00 64.12 123 ARG A CA 1
ATOM 953 C C . ARG A 1 123 ? -30.387 -16.339 66.249 1.00 64.12 123 ARG A C 1
ATOM 955 O O . ARG A 1 123 ? -29.818 -17.190 66.915 1.00 64.12 123 ARG A O 1
ATOM 962 N N . LEU A 1 124 ? -31.464 -16.595 65.507 1.00 68.56 124 LEU A N 1
ATOM 963 C CA . LEU A 1 124 ? -32.092 -17.919 65.437 1.00 68.56 124 LEU A CA 1
ATOM 964 C C . LEU A 1 124 ? -31.168 -18.969 64.814 1.00 68.56 124 LEU A C 1
ATOM 966 O O . LEU A 1 124 ? -31.072 -20.073 65.337 1.00 68.56 124 LEU A O 1
ATOM 970 N N . ILE A 1 125 ? -30.441 -18.624 63.750 1.00 73.56 125 ILE A N 1
ATOM 971 C CA . ILE A 1 125 ? -29.451 -19.504 63.116 1.00 73.56 125 ILE A CA 1
ATOM 972 C C . ILE A 1 125 ? -28.309 -19.805 64.092 1.00 73.56 125 ILE A C 1
ATOM 974 O O . ILE A 1 125 ? -27.943 -20.965 64.254 1.00 73.56 125 ILE A O 1
ATOM 978 N N . VAL A 1 126 ? -27.778 -18.796 64.792 1.00 75.88 126 VAL A N 1
ATOM 979 C CA . VAL A 1 126 ? -26.732 -19.000 65.812 1.00 75.88 126 VAL A CA 1
ATOM 980 C C . VAL A 1 126 ? -27.247 -19.859 66.970 1.00 75.88 126 VAL A C 1
ATOM 982 O O . VAL A 1 126 ? -26.546 -20.769 67.407 1.00 75.88 126 VAL A O 1
ATOM 985 N N . SER A 1 127 ? -28.478 -19.631 67.434 1.00 78.69 127 SER A N 1
ATOM 986 C CA . SER A 1 127 ? -29.118 -20.456 68.463 1.00 78.69 127 SER A CA 1
ATOM 987 C C . SER A 1 127 ? -29.320 -21.901 68.003 1.00 78.69 127 SER A C 1
ATOM 989 O O . SER A 1 127 ? -29.018 -22.815 68.761 1.00 78.69 127 SER A O 1
ATOM 991 N N . LEU A 1 128 ? -29.766 -22.129 66.766 1.00 82.31 128 LEU A N 1
ATOM 992 C CA . LEU A 1 128 ? -29.928 -23.468 66.190 1.00 82.31 128 LEU A CA 1
ATOM 993 C C . LEU A 1 128 ? -28.587 -24.194 66.034 1.00 82.31 128 LEU A C 1
ATOM 995 O O . LEU A 1 128 ? -28.500 -25.376 66.352 1.00 82.31 128 LEU A O 1
ATOM 999 N N . ILE A 1 129 ? -27.535 -23.491 65.606 1.00 84.12 129 ILE A N 1
ATOM 1000 C CA . ILE A 1 129 ? -26.176 -24.044 65.518 1.00 84.12 129 ILE A CA 1
ATOM 1001 C C . ILE A 1 129 ? -25.663 -24.428 66.909 1.00 84.12 129 ILE A C 1
ATOM 1003 O O . ILE A 1 129 ? -25.137 -25.523 67.081 1.00 84.12 129 ILE A O 1
ATOM 1007 N N . LEU A 1 130 ? -25.851 -23.566 67.913 1.00 84.31 130 LEU A N 1
ATOM 1008 C CA . LEU A 1 130 ? -25.466 -23.860 69.296 1.00 84.31 130 LEU A CA 1
ATOM 1009 C C . LEU A 1 130 ? -26.215 -25.073 69.848 1.00 84.31 130 LEU A C 1
ATOM 1011 O O . LEU A 1 130 ? -25.584 -25.942 70.438 1.00 84.31 130 LEU A O 1
ATOM 1015 N N . ILE A 1 131 ? -27.528 -25.162 69.616 1.00 88.25 131 ILE A N 1
ATOM 1016 C CA . ILE A 1 131 ? -28.343 -26.316 70.015 1.00 88.25 131 ILE A CA 1
ATOM 1017 C C . ILE A 1 131 ? -27.837 -27.590 69.335 1.00 88.25 131 ILE A C 1
ATOM 1019 O O . ILE A 1 131 ? -27.689 -28.607 70.001 1.00 88.25 131 ILE A O 1
ATOM 1023 N N . TYR A 1 132 ? -27.531 -27.540 68.038 1.00 87.06 132 TYR A N 1
ATOM 1024 C CA . TYR A 1 132 ? -27.028 -28.690 67.289 1.00 87.06 132 TYR A CA 1
ATOM 1025 C C . TYR A 1 132 ? -25.654 -29.162 67.792 1.00 87.06 132 TYR A C 1
ATOM 1027 O O . TYR A 1 132 ? -25.439 -30.360 67.958 1.00 87.06 132 TYR A O 1
ATOM 1035 N N . ILE A 1 133 ? -24.746 -28.232 68.107 1.00 88.00 133 ILE A N 1
ATOM 1036 C CA . ILE A 1 133 ? -23.442 -28.541 68.716 1.00 88.00 133 ILE A CA 1
ATOM 1037 C C . ILE A 1 133 ? -23.624 -29.171 70.104 1.00 88.00 133 ILE A C 1
ATOM 1039 O O . ILE A 1 133 ? -22.982 -30.173 70.408 1.00 88.00 133 ILE A O 1
ATOM 1043 N N . LEU A 1 134 ? -24.525 -28.626 70.929 1.00 84.50 134 LEU A N 1
ATOM 1044 C CA . LEU A 1 134 ? -24.850 -29.178 72.248 1.00 84.50 134 LEU A CA 1
ATOM 1045 C C . LEU A 1 134 ? -25.433 -30.590 72.137 1.00 84.50 134 LEU A C 1
ATOM 1047 O O . LEU A 1 134 ? -25.040 -31.474 72.892 1.00 84.50 134 LEU A O 1
ATOM 1051 N N . LEU A 1 135 ? -26.323 -30.811 71.166 1.00 87.06 135 LEU A N 1
ATOM 1052 C CA . LEU A 1 135 ? -26.922 -32.113 70.895 1.00 87.06 135 LEU A CA 1
ATOM 1053 C C . LEU A 1 135 ? -25.848 -33.136 70.500 1.00 87.06 135 LEU A C 1
ATOM 1055 O O . LEU A 1 135 ? -25.821 -34.226 71.059 1.00 87.06 135 LEU A O 1
ATOM 1059 N N . ILE A 1 136 ? -24.923 -32.772 69.603 1.00 85.31 136 ILE A N 1
ATOM 1060 C CA . ILE A 1 136 ? -23.792 -33.633 69.225 1.00 85.31 136 ILE A CA 1
ATOM 1061 C C . ILE A 1 136 ? -22.941 -33.975 70.450 1.00 85.31 136 ILE A C 1
ATOM 1063 O O . ILE A 1 136 ? -22.694 -35.152 70.682 1.00 85.31 136 ILE A O 1
ATOM 1067 N N . CYS A 1 137 ? -22.548 -32.986 71.261 1.00 78.88 137 CYS A N 1
ATOM 1068 C CA . CYS A 1 137 ? -21.747 -33.225 72.465 1.00 78.88 137 CYS A CA 1
ATOM 1069 C C . CYS A 1 137 ? -22.422 -34.180 73.459 1.00 78.88 137 CYS A C 1
ATOM 1071 O O . CYS A 1 137 ? -21.731 -34.983 74.076 1.00 78.88 137 CYS A O 1
ATOM 1073 N N . VAL A 1 138 ? -23.747 -34.106 73.613 1.00 83.00 138 VAL A N 1
ATOM 1074 C CA . VAL A 1 138 ? -24.509 -34.997 74.506 1.00 83.00 138 VAL A CA 1
ATOM 1075 C C . VAL A 1 138 ? -24.667 -36.404 73.918 1.00 83.00 138 VAL A C 1
ATOM 1077 O O . VAL A 1 138 ? -24.735 -37.362 74.674 1.00 83.00 138 VAL A O 1
ATOM 1080 N N . LEU A 1 139 ? -24.713 -36.547 72.591 1.00 73.62 139 LEU A N 1
ATOM 1081 C CA . LEU A 1 139 ? -24.818 -37.845 71.909 1.00 73.62 139 LEU A CA 1
ATOM 1082 C C . LEU A 1 139 ? -23.477 -38.582 71.750 1.00 73.62 139 LEU A C 1
ATOM 1084 O O . LEU A 1 139 ? -23.486 -39.782 71.485 1.00 73.62 139 LEU A O 1
ATOM 1088 N N . THR A 1 140 ? -22.341 -37.888 71.860 1.00 68.88 140 THR A N 1
ATOM 1089 C CA . THR A 1 140 ? -20.992 -38.474 71.723 1.00 68.88 140 THR A CA 1
ATOM 1090 C C . THR A 1 140 ? -20.253 -38.700 73.050 1.00 68.88 140 THR A C 1
ATOM 1092 O O . THR A 1 140 ? -19.120 -39.181 73.014 1.00 68.88 140 THR A O 1
ATOM 1095 N N . CYS A 1 141 ? -20.859 -38.348 74.188 1.00 50.03 141 CYS A N 1
ATOM 1096 C CA . CYS A 1 141 ? -20.400 -38.681 75.546 1.00 50.03 141 CYS A CA 1
ATOM 1097 C C . CYS A 1 141 ? -21.187 -39.878 76.091 1.00 50.03 141 CYS A C 1
ATOM 1099 O O . CYS A 1 141 ? -20.577 -40.675 76.835 1.00 50.03 141 CYS A O 1
#

Secondary structure (DSSP, 8-state):
-HHHHHHHHHHHHHHHHHHHHHHHHHHHHHHHHHHHHHHHS---HHHHHHHHHHHHHHHHHHHHHHHHHHHHIIIIIHHHHHHHHHHHHHHHHHHHHHHHHHHHHHHHHHHHHHHHH-HHHHHHHHHHHHHHHHHHHHH--

Foldseek 3Di:
DVLVVLVVVLVVLVVVLVVLLVVLVVLLVVLVVLLVCLVPDPDDPVVSVVSNVVSVVSNVVSVVSVVVSVCSVPPPNVVSVCVNVVVVVVVVVVVVVVVVVVVVVVVVVVVVVVCVVPPPVVVVVVVVVVVVVVVVVVVVD

Organism: Sinanodonta woodiana (NCBI:txid1069815)

pLDDT: mean 89.66, std 10.28, range [50.03, 98.69]

InterPro domains:
  IPR009602 CBY1-interacting BAR domain-containing protein/FAM92 [PF06730] (2-125)
  IPR009602 CBY1-interacting BAR domain-containing protein/FAM92 [PTHR21223] (2-125)
  IPR027267 AH/BAR domain superfamily [SSF103657] (46-121)